Protein AF-A0A2Z2NGB3-F1 (afdb_monomer_lite)

pLDDT: mean 83.18, std 19.2, range [38.66, 97.81]

Secondary structure (DSSP, 8-state):
-------PPP--PPPP-HHHHTTTTHHHHHHHHHHHHHHHHHHHHHHHHHHHHHHH-PPPPHHHHHHHHHHHHHHHHHHHHHHHHHHHHHHH-HHHHHHHHHHHHHHHHHTTS-----

Organism: NCBI:txid1192854

Radius of gyration: 19.99 Å; chains: 1; bounding box: 52×26×62 Å

Foldseek 3Di:
DDDDPDDDDPDDQPDPPCCLCVPLCVQLNVLVVQLVVLVVVLVVLVVVQVVCCVPPVDHDDPVSVVVSVVSVVSNVVSVVSNVVSLVVSCVVPVVSSVVVVVSVVRVVVVVPDDPPPD

Structure (mmCIF, N/CA/C/O backbone):
data_AF-A0A2Z2NGB3-F1
#
_entry.id   AF-A0A2Z2NGB3-F1
#
loop_
_atom_site.group_PDB
_atom_site.id
_atom_site.type_symbol
_atom_site.label_atom_id
_atom_site.label_alt_id
_atom_site.label_comp_id
_atom_site.label_asym_id
_atom_site.label_entity_id
_atom_site.label_seq_id
_atom_site.pdbx_PDB_ins_code
_atom_site.Cartn_x
_atom_site.Cartn_y
_atom_site.Cartn_z
_atom_site.occupancy
_atom_site.B_iso_or_equiv
_atom_site.auth_seq_id
_atom_site.auth_comp_id
_atom_site.auth_asym_id
_atom_site.auth_atom_id
_atom_site.pdbx_PDB_model_num
ATOM 1 N N . MET A 1 1 ? 36.695 12.032 36.696 1.00 46.81 1 MET A N 1
ATOM 2 C CA . MET A 1 1 ? 35.263 11.987 37.047 1.00 46.81 1 MET A CA 1
ATOM 3 C C . MET A 1 1 ? 34.698 13.379 36.833 1.00 46.81 1 MET A C 1
ATOM 5 O O . MET A 1 1 ? 34.806 14.198 37.728 1.00 46.81 1 MET A O 1
ATOM 9 N N . SER A 1 2 ? 34.216 13.644 35.622 1.00 46.62 2 SER A N 1
ATOM 10 C CA . SER A 1 2 ? 33.302 14.736 35.273 1.00 46.62 2 SER A CA 1
ATOM 11 C C . SER A 1 2 ? 32.698 14.325 33.940 1.00 46.62 2 SER A C 1
ATOM 13 O O . SER A 1 2 ? 33.290 14.520 32.882 1.00 46.62 2 SER A O 1
ATOM 15 N N . GLU A 1 3 ? 31.582 13.614 34.055 1.00 48.97 3 GLU A N 1
ATOM 16 C CA . GLU A 1 3 ? 30.622 13.389 32.985 1.00 48.97 3 GLU A CA 1
ATOM 17 C C . GLU A 1 3 ? 30.124 14.734 32.459 1.00 48.97 3 GLU A C 1
ATOM 19 O O . GLU A 1 3 ? 29.936 15.665 33.244 1.00 48.97 3 GLU A O 1
ATOM 24 N N . SER A 1 4 ? 29.905 14.809 31.149 1.00 44.50 4 SER A N 1
ATOM 25 C CA . SER A 1 4 ? 28.731 15.415 30.502 1.00 44.50 4 SER A CA 1
ATOM 26 C C . SER A 1 4 ? 28.950 15.319 28.992 1.00 44.50 4 SER A C 1
ATOM 28 O O . SER A 1 4 ? 29.360 16.276 28.339 1.00 44.50 4 SER A O 1
ATOM 30 N N . GLU A 1 5 ? 28.742 14.122 28.444 1.00 45.12 5 GLU A N 1
ATOM 31 C CA . GLU A 1 5 ? 28.530 13.958 27.008 1.00 45.12 5 GLU A CA 1
ATOM 32 C C . GLU A 1 5 ? 27.134 14.496 26.676 1.00 45.12 5 GLU A C 1
ATOM 34 O O . GLU A 1 5 ? 26.138 13.788 26.783 1.00 45.12 5 GLU A O 1
ATOM 39 N N . ASP A 1 6 ? 27.059 15.770 26.298 1.00 54.59 6 ASP A N 1
ATOM 40 C CA . ASP A 1 6 ? 25.884 16.335 25.640 1.00 54.59 6 ASP A CA 1
ATOM 41 C C . ASP A 1 6 ? 26.029 16.108 24.130 1.00 54.59 6 ASP A C 1
ATOM 43 O O . ASP A 1 6 ? 26.748 16.828 23.432 1.00 54.59 6 ASP A O 1
ATOM 47 N N . LYS A 1 7 ? 25.393 15.049 23.620 1.00 47.03 7 LYS A N 1
ATOM 48 C CA . LYS A 1 7 ? 25.059 14.942 22.198 1.00 47.03 7 LYS A CA 1
ATOM 49 C C . LYS A 1 7 ? 23.609 14.478 22.052 1.00 47.03 7 LYS A C 1
ATOM 51 O O . LYS A 1 7 ? 23.235 13.469 22.650 1.00 47.03 7 LYS A O 1
ATOM 56 N N . PRO A 1 8 ? 22.801 15.202 21.258 1.00 42.56 8 PRO A N 1
ATOM 57 C CA . PRO A 1 8 ? 21.364 15.007 21.177 1.00 42.56 8 PRO A CA 1
ATOM 58 C C . PRO A 1 8 ? 21.058 13.613 20.640 1.00 42.56 8 PRO A C 1
ATOM 60 O O . PRO A 1 8 ? 21.532 13.218 19.571 1.00 42.56 8 PRO A O 1
ATOM 63 N N . GLN A 1 9 ? 20.275 12.867 21.415 1.00 46.88 9 GLN A N 1
ATOM 64 C CA . GLN A 1 9 ? 19.737 11.583 21.003 1.00 46.88 9 GLN A CA 1
ATOM 65 C C . GLN A 1 9 ? 18.935 11.780 19.715 1.00 46.88 9 GLN A C 1
ATOM 67 O O . GLN A 1 9 ? 18.158 12.727 19.583 1.00 46.88 9 GLN A O 1
ATOM 72 N N . GLY A 1 10 ? 19.209 10.913 18.739 1.00 44.31 10 GLY A N 1
ATOM 73 C CA . GLY A 1 10 ? 18.578 10.938 17.428 1.00 44.31 10 GLY A CA 1
ATOM 74 C C . GLY A 1 10 ? 17.057 10.934 17.536 1.00 44.31 10 GLY A C 1
ATOM 75 O O . GLY A 1 10 ? 16.509 10.386 18.487 1.00 44.31 10 GLY A O 1
ATOM 76 N N . GLN A 1 11 ? 16.413 11.568 16.552 1.00 42.12 11 GLN A N 1
ATOM 77 C CA . GLN A 1 11 ? 14.963 11.593 16.347 1.00 42.12 11 GLN A CA 1
ATOM 78 C C . GLN A 1 11 ? 14.308 10.310 16.866 1.00 42.12 11 GLN A C 1
ATOM 80 O O . GLN A 1 11 ? 14.532 9.229 16.318 1.00 42.12 11 GLN A O 1
ATOM 85 N N . ALA A 1 12 ? 13.549 10.438 17.956 1.00 43.69 12 ALA A N 1
ATOM 86 C CA . ALA A 1 12 ? 12.732 9.355 18.464 1.00 43.69 12 ALA A CA 1
ATOM 87 C C . ALA A 1 12 ? 11.751 8.977 17.352 1.00 43.69 12 ALA A C 1
ATOM 89 O O . ALA A 1 12 ? 10.930 9.800 16.949 1.00 43.69 12 ALA A O 1
ATOM 90 N N . LEU A 1 13 ? 11.886 7.760 16.822 1.00 53.56 13 LEU A N 1
ATOM 91 C CA . LEU A 1 13 ? 10.864 7.172 15.963 1.00 53.56 13 LEU A CA 1
ATOM 92 C C . LEU A 1 13 ? 9.529 7.226 16.725 1.00 53.56 13 LEU A C 1
ATOM 94 O O . LEU A 1 13 ? 9.545 6.985 17.938 1.00 53.56 13 LEU A O 1
ATOM 98 N N . PRO A 1 14 ? 8.404 7.538 16.059 1.00 58.72 14 PRO A N 1
ATOM 99 C CA . PRO A 1 14 ? 7.099 7.564 16.710 1.00 58.72 14 PRO A CA 1
ATOM 100 C C . PRO A 1 14 ? 6.872 6.242 17.447 1.00 58.72 14 PRO A C 1
ATOM 102 O O . PRO A 1 14 ? 7.099 5.163 16.885 1.00 58.72 14 PRO A O 1
ATOM 105 N N . GLU A 1 15 ? 6.496 6.327 18.726 1.00 65.75 15 GLU A N 1
ATOM 106 C CA . GLU A 1 15 ? 6.269 5.153 19.565 1.00 65.75 15 GLU A CA 1
ATOM 107 C C . GLU A 1 15 ? 5.200 4.285 18.901 1.00 65.75 15 GLU A C 1
ATOM 109 O O . GLU A 1 15 ? 4.078 4.724 18.643 1.00 65.75 15 GLU A O 1
ATOM 114 N N . ARG A 1 16 ? 5.578 3.057 18.542 1.00 71.19 16 ARG A N 1
ATOM 115 C CA . ARG A 1 16 ? 4.696 2.158 17.811 1.00 71.19 16 ARG A CA 1
ATOM 116 C C . ARG A 1 16 ? 3.546 1.744 18.740 1.00 71.19 16 ARG A C 1
ATOM 118 O O . ARG A 1 16 ? 3.828 1.163 19.786 1.00 71.19 16 ARG A O 1
ATOM 125 N N . PRO A 1 17 ? 2.267 1.956 18.370 1.00 74.44 17 PRO A N 1
ATOM 126 C CA . PRO A 1 17 ? 1.131 1.558 19.201 1.00 74.44 17 PRO A CA 1
ATOM 127 C C . PRO A 1 17 ? 0.912 0.036 19.140 1.00 74.44 17 PRO A C 1
ATOM 129 O O . PRO A 1 17 ? -0.039 -0.460 18.533 1.00 74.44 17 PRO A O 1
ATOM 132 N N . ASP A 1 18 ? 1.829 -0.727 19.739 1.00 76.25 18 ASP A N 1
ATOM 133 C CA . ASP A 1 18 ? 1.903 -2.188 19.636 1.00 76.25 18 ASP A CA 1
ATOM 134 C C . ASP A 1 18 ? 0.643 -2.895 20.151 1.00 76.25 18 ASP A C 1
ATOM 136 O O . ASP A 1 18 ? 0.273 -3.936 19.608 1.00 76.25 18 ASP A O 1
ATOM 140 N N . GLU A 1 19 ? -0.058 -2.330 21.137 1.00 76.56 19 GLU A N 1
ATOM 141 C CA . GLU A 1 19 ? -1.315 -2.892 21.652 1.00 76.56 19 GLU A CA 1
ATOM 142 C C . GLU A 1 19 ? -2.413 -2.939 20.581 1.00 76.56 19 GLU A C 1
ATOM 144 O O . GLU A 1 19 ? -3.123 -3.937 20.450 1.00 76.56 19 GLU A O 1
ATOM 149 N N . TRP A 1 20 ? -2.527 -1.895 19.758 1.00 79.25 20 T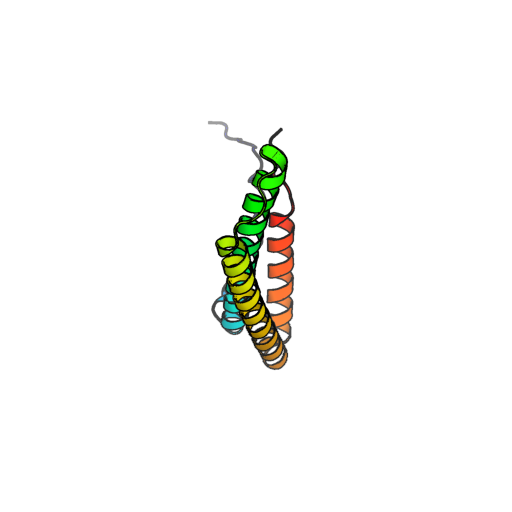RP A N 1
ATOM 150 C CA . TRP A 1 20 ? -3.506 -1.856 18.673 1.00 79.25 20 TRP A CA 1
ATOM 151 C C . TRP A 1 20 ? -3.013 -2.606 17.441 1.00 79.25 20 TRP A C 1
ATOM 153 O O . TRP A 1 20 ? -3.781 -3.359 16.841 1.00 79.25 20 TRP A O 1
ATOM 163 N N . LEU A 1 21 ? -1.731 -2.461 17.090 1.00 77.69 21 LEU A N 1
ATOM 164 C CA . LEU A 1 21 ? -1.153 -3.069 15.887 1.00 77.69 21 LEU A CA 1
ATOM 165 C C . LEU A 1 21 ? -0.971 -4.586 15.985 1.00 77.69 21 LEU A C 1
ATOM 167 O O . LEU A 1 21 ? -0.940 -5.246 14.950 1.00 77.69 21 LEU A O 1
ATOM 171 N N . ASN A 1 22 ? -0.848 -5.140 17.192 1.00 81.50 22 ASN A N 1
ATOM 172 C CA . ASN A 1 22 ? -0.864 -6.589 17.419 1.00 81.50 22 ASN A CA 1
ATOM 173 C C . ASN A 1 22 ? -2.245 -7.091 17.884 1.00 81.50 22 ASN A C 1
ATOM 175 O O . ASN A 1 22 ? -2.433 -8.294 18.055 1.00 81.50 22 ASN A O 1
ATOM 179 N N . GLY A 1 23 ? -3.198 -6.176 18.083 1.00 83.88 23 GLY A N 1
ATOM 180 C CA . GLY A 1 23 ? -4.568 -6.446 18.502 1.00 83.88 23 GLY A CA 1
ATOM 181 C C . GLY A 1 23 ? -5.573 -6.149 17.392 1.00 83.88 23 GLY A C 1
ATOM 182 O O . GLY A 1 23 ? -5.464 -6.651 16.275 1.00 83.88 23 GLY A O 1
ATOM 183 N N . ILE A 1 24 ? -6.572 -5.321 17.699 1.00 86.44 24 ILE A N 1
ATOM 184 C CA . ILE A 1 24 ? -7.734 -5.089 16.827 1.00 86.44 24 ILE A CA 1
ATOM 185 C C . ILE A 1 24 ? -7.383 -4.477 15.459 1.00 86.44 24 ILE A C 1
ATOM 187 O O . ILE A 1 24 ? -8.099 -4.706 14.490 1.00 86.44 24 ILE A O 1
ATOM 191 N N . ALA A 1 25 ? -6.270 -3.743 15.350 1.00 90.06 25 ALA A N 1
ATOM 192 C CA . ALA A 1 25 ? -5.823 -3.122 14.104 1.00 90.06 25 ALA A CA 1
ATOM 193 C C . ALA A 1 25 ? -4.831 -3.988 13.304 1.00 90.06 25 ALA A C 1
ATOM 195 O O . ALA A 1 25 ? -4.341 -3.538 12.265 1.00 90.06 25 ALA A O 1
ATOM 196 N N . ALA A 1 26 ? -4.525 -5.211 13.753 1.00 90.44 26 ALA A N 1
ATOM 197 C CA . ALA A 1 26 ? -3.486 -6.047 13.154 1.00 90.44 26 ALA A CA 1
ATOM 198 C C . ALA A 1 26 ? -3.727 -6.350 11.669 1.00 90.44 26 ALA A C 1
ATOM 200 O O . ALA A 1 26 ? -2.802 -6.229 10.865 1.00 90.44 26 ALA A O 1
ATOM 201 N N . GLU A 1 27 ? -4.957 -6.688 11.278 1.00 91.00 27 GLU A N 1
ATOM 202 C CA . GLU A 1 27 ? -5.282 -6.983 9.876 1.00 91.00 27 GLU A CA 1
ATOM 203 C C . GLU A 1 27 ? -5.129 -5.747 8.981 1.00 91.00 27 GLU A C 1
ATOM 205 O O . GLU A 1 27 ? -4.472 -5.807 7.941 1.00 91.00 27 GLU A O 1
ATOM 210 N N . ALA A 1 28 ? -5.648 -4.595 9.419 1.00 92.69 28 ALA A N 1
ATOM 211 C CA . ALA A 1 28 ? -5.504 -3.335 8.693 1.00 92.69 28 ALA A CA 1
ATOM 212 C C . ALA A 1 28 ? -4.029 -2.905 8.582 1.00 92.69 28 ALA A C 1
ATOM 214 O O . ALA A 1 28 ? -3.592 -2.443 7.526 1.00 92.69 28 ALA A O 1
ATOM 215 N N . TRP A 1 29 ? -3.234 -3.119 9.632 1.00 92.69 29 TRP A N 1
ATOM 216 C CA . TRP A 1 29 ? -1.796 -2.851 9.627 1.00 92.69 29 TRP A CA 1
ATOM 217 C C . TRP A 1 29 ? -1.017 -3.783 8.688 1.00 92.69 29 TRP A C 1
ATOM 219 O O . TRP A 1 29 ? -0.136 -3.340 7.949 1.00 92.69 29 TRP A O 1
ATOM 229 N N . GLN A 1 30 ? -1.339 -5.077 8.664 1.00 93.12 30 GLN A N 1
ATOM 230 C CA . GLN A 1 30 ? -0.729 -6.021 7.724 1.00 93.12 30 GLN A CA 1
ATOM 231 C C . GLN A 1 30 ? -1.085 -5.680 6.274 1.00 93.12 30 GLN A C 1
ATOM 233 O O . GLN A 1 30 ? -0.201 -5.673 5.414 1.00 93.12 30 GLN A O 1
ATOM 238 N N . ALA A 1 31 ? -2.347 -5.334 6.010 1.00 93.06 31 ALA A N 1
ATOM 239 C CA . ALA A 1 31 ? -2.798 -4.912 4.690 1.00 93.06 31 ALA A CA 1
ATOM 240 C C . ALA A 1 31 ? -2.097 -3.620 4.230 1.00 93.06 31 ALA A C 1
ATOM 242 O O . ALA A 1 31 ? -1.657 -3.539 3.081 1.00 93.06 31 ALA A O 1
ATOM 243 N N . PHE A 1 32 ? -1.894 -2.652 5.132 1.00 93.88 32 PHE A N 1
ATOM 244 C CA . PHE A 1 32 ? -1.098 -1.452 4.856 1.00 93.88 32 PHE A CA 1
ATOM 245 C C . PHE A 1 32 ? 0.349 -1.794 4.465 1.00 93.88 32 PHE A C 1
ATOM 247 O O . PHE A 1 32 ? 0.843 -1.335 3.435 1.00 93.88 32 PHE A O 1
ATOM 254 N N . ASN A 1 33 ? 1.023 -2.652 5.235 1.00 93.19 33 ASN A N 1
ATOM 255 C CA . ASN A 1 33 ? 2.400 -3.060 4.938 1.00 93.19 33 ASN A CA 1
ATOM 256 C C . ASN A 1 33 ? 2.518 -3.797 3.593 1.00 93.19 33 ASN A C 1
ATOM 258 O O . ASN A 1 33 ? 3.482 -3.592 2.845 1.00 93.19 33 ASN A O 1
ATOM 262 N N . ALA A 1 34 ? 1.538 -4.641 3.259 1.00 93.31 34 ALA A N 1
ATOM 263 C CA . ALA A 1 34 ? 1.469 -5.310 1.962 1.00 93.31 34 ALA A CA 1
ATOM 264 C C . ALA A 1 34 ? 1.272 -4.301 0.817 1.00 93.31 34 ALA A C 1
ATOM 266 O O . ALA A 1 34 ? 1.957 -4.379 -0.209 1.00 93.31 34 ALA A O 1
ATOM 267 N N . MET A 1 35 ? 0.399 -3.308 1.006 1.00 95.38 35 MET A N 1
ATOM 268 C CA . MET A 1 35 ? 0.184 -2.217 0.056 1.00 95.38 35 MET A CA 1
ATOM 269 C C . MET A 1 35 ? 1.465 -1.399 -0.171 1.00 95.38 35 MET A C 1
ATOM 271 O O . MET A 1 35 ? 1.860 -1.197 -1.318 1.00 95.38 35 MET A O 1
ATOM 275 N N . GLU A 1 36 ? 2.165 -0.982 0.885 1.00 94.25 36 GLU A N 1
ATOM 276 C CA . GLU A 1 36 ? 3.418 -0.223 0.754 1.00 94.25 36 GLU A CA 1
ATOM 277 C C . GLU A 1 36 ? 4.540 -1.058 0.114 1.00 94.25 36 GLU A C 1
ATOM 279 O O . GLU A 1 36 ? 5.324 -0.558 -0.698 1.00 94.25 36 GLU A O 1
ATOM 284 N N . THR A 1 37 ? 4.588 -2.362 0.396 1.00 93.62 37 THR A N 1
ATOM 285 C CA . THR A 1 37 ? 5.551 -3.274 -0.236 1.00 93.62 37 THR A CA 1
ATOM 286 C C . THR A 1 37 ? 5.305 -3.398 -1.740 1.00 93.62 37 THR A C 1
ATOM 288 O O . THR A 1 37 ? 6.241 -3.286 -2.536 1.00 93.62 37 THR A O 1
ATOM 291 N N . THR A 1 38 ? 4.055 -3.620 -2.152 1.00 94.81 38 THR A N 1
ATOM 292 C CA . THR A 1 38 ? 3.684 -3.730 -3.575 1.00 94.81 38 THR A CA 1
ATOM 293 C C . THR A 1 38 ? 3.841 -2.403 -4.310 1.00 94.81 38 THR A C 1
ATOM 295 O O . THR A 1 38 ? 4.288 -2.391 -5.460 1.00 94.81 38 THR A O 1
ATOM 298 N N . LYS A 1 39 ? 3.591 -1.281 -3.623 1.00 94.06 39 LYS A N 1
ATOM 299 C CA . LYS A 1 39 ? 3.881 0.067 -4.111 1.00 94.06 39 LYS A CA 1
ATOM 300 C C . LYS A 1 39 ? 5.359 0.237 -4.438 1.00 94.06 39 LYS A C 1
ATOM 302 O O . LYS A 1 39 ? 5.724 0.499 -5.582 1.00 94.06 39 LYS A O 1
ATOM 307 N N . ARG A 1 40 ? 6.229 -0.008 -3.454 1.00 94.56 40 ARG A N 1
ATOM 308 C CA . ARG A 1 40 ? 7.682 0.113 -3.628 1.00 94.56 40 ARG A CA 1
ATOM 309 C C . ARG A 1 40 ? 8.185 -0.742 -4.791 1.00 94.56 40 ARG A C 1
ATOM 311 O O . ARG A 1 40 ? 8.973 -0.260 -5.595 1.00 94.56 40 ARG A O 1
ATOM 318 N N . ARG A 1 41 ? 7.694 -1.979 -4.926 1.00 94.31 41 ARG A N 1
ATOM 319 C CA . 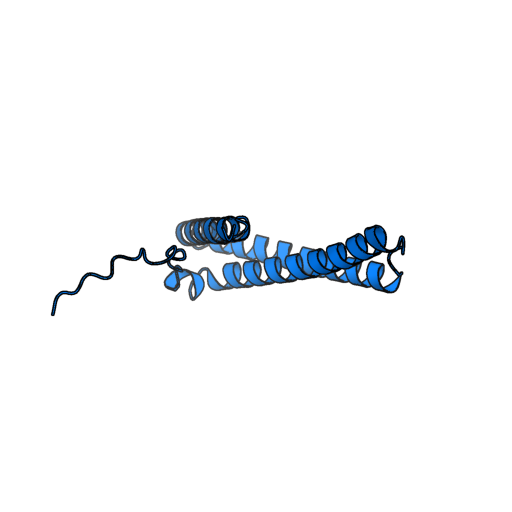ARG A 1 41 ? 8.101 -2.900 -6.004 1.00 94.31 41 ARG A CA 1
ATOM 320 C C . ARG A 1 41 ? 7.834 -2.342 -7.403 1.00 94.31 41 ARG A C 1
ATOM 322 O O . ARG A 1 41 ? 8.732 -2.401 -8.242 1.00 94.31 41 ARG A O 1
ATOM 329 N N . HIS A 1 42 ? 6.639 -1.811 -7.674 1.00 95.38 42 HIS A N 1
ATOM 330 C CA . HIS A 1 42 ? 6.349 -1.280 -9.011 1.00 95.38 42 HIS A CA 1
ATOM 331 C C . HIS A 1 42 ? 7.074 0.044 -9.276 1.00 95.38 42 HIS A C 1
ATOM 333 O O . HIS A 1 42 ? 7.555 0.250 -10.390 1.00 95.38 42 HIS A O 1
ATOM 339 N N . PHE A 1 43 ? 7.240 0.898 -8.259 1.00 96.38 43 PHE A N 1
ATOM 340 C CA . PHE A 1 43 ? 8.036 2.123 -8.380 1.00 96.38 43 PHE A CA 1
ATOM 341 C C . PHE A 1 43 ? 9.510 1.831 -8.677 1.00 96.38 43 PHE A C 1
ATOM 343 O O . PHE A 1 43 ? 10.075 2.455 -9.570 1.00 96.38 43 PHE A O 1
ATOM 350 N N . SER A 1 44 ? 10.118 0.839 -8.020 1.00 95.56 44 SER A N 1
ATOM 351 C CA . SER A 1 44 ? 11.494 0.429 -8.327 1.00 95.56 44 SER A CA 1
ATOM 352 C C . SER A 1 44 ? 11.645 -0.068 -9.769 1.00 95.56 44 SER A C 1
ATOM 354 O O . SER A 1 44 ? 12.645 0.225 -10.420 1.00 95.56 44 SER A O 1
ATOM 356 N N . LEU A 1 45 ? 10.654 -0.788 -10.310 1.00 96.12 45 LEU A N 1
ATOM 357 C CA . LEU A 1 45 ? 10.687 -1.204 -11.716 1.00 96.12 45 LEU A CA 1
ATOM 358 C C . LEU A 1 45 ? 10.579 -0.001 -12.668 1.00 96.12 45 LEU A C 1
ATOM 360 O O . LEU A 1 45 ? 11.322 0.067 -13.648 1.00 96.12 45 LEU A O 1
ATOM 364 N N . LEU A 1 46 ? 9.684 0.950 -12.375 1.00 97.12 46 LEU A N 1
ATOM 365 C CA . LEU A 1 46 ? 9.557 2.201 -13.132 1.00 97.12 46 LEU A CA 1
ATOM 366 C C . LEU A 1 46 ? 10.867 2.991 -13.134 1.00 97.12 46 LEU A C 1
ATOM 368 O O . LEU A 1 46 ? 11.306 3.420 -14.197 1.00 97.12 46 LEU A O 1
ATOM 372 N N . GLU A 1 47 ? 11.518 3.117 -11.979 1.00 96.88 47 GLU A N 1
ATOM 373 C CA . GLU A 1 47 ? 12.805 3.798 -11.838 1.00 96.88 47 GLU A CA 1
ATOM 374 C C . GLU A 1 47 ? 13.894 3.145 -12.701 1.00 96.88 47 GLU A C 1
ATOM 376 O O . GLU A 1 47 ? 14.617 3.837 -13.417 1.00 96.88 47 GLU A O 1
ATOM 381 N N . VAL A 1 48 ? 13.987 1.811 -12.712 1.00 96.06 48 VAL A N 1
ATOM 382 C CA . VAL A 1 48 ? 14.947 1.090 -13.565 1.00 96.06 48 VAL A CA 1
ATOM 383 C C . VAL A 1 48 ? 14.687 1.352 -15.051 1.00 96.06 48 VAL A C 1
ATOM 385 O O . VAL A 1 48 ? 15.629 1.602 -15.809 1.00 96.06 48 VAL A O 1
ATOM 388 N N . MET A 1 49 ? 13.423 1.308 -15.481 1.00 96.44 49 MET A N 1
ATOM 389 C CA . MET A 1 49 ? 13.052 1.559 -16.877 1.00 96.44 49 MET A CA 1
ATOM 390 C C . MET A 1 49 ? 13.336 3.006 -17.292 1.00 96.44 49 MET A C 1
ATOM 392 O O . MET A 1 49 ? 13.902 3.234 -18.362 1.00 96.44 49 MET A O 1
ATOM 396 N N . ASP A 1 50 ? 12.993 3.968 -16.438 1.00 96.00 50 ASP A N 1
ATOM 397 C CA . ASP A 1 50 ? 13.206 5.394 -16.677 1.00 96.00 50 ASP A CA 1
ATOM 398 C C . ASP A 1 50 ? 14.700 5.741 -16.723 1.00 96.00 50 ASP A C 1
ATOM 400 O O . ASP A 1 50 ? 15.167 6.357 -17.682 1.00 96.00 50 ASP A O 1
ATOM 404 N N . ASN A 1 51 ? 15.490 5.244 -15.767 1.00 95.69 51 ASN A N 1
ATOM 405 C CA . ASN A 1 51 ? 16.944 5.421 -15.760 1.00 95.69 51 ASN A CA 1
ATOM 406 C C . ASN A 1 51 ? 17.588 4.853 -17.023 1.00 95.69 51 ASN A C 1
ATOM 408 O O . ASN A 1 51 ? 18.474 5.472 -17.618 1.00 95.69 51 ASN A O 1
ATOM 412 N N . ARG A 1 52 ? 17.129 3.686 -17.481 1.00 96.50 52 ARG A N 1
ATOM 413 C CA . ARG A 1 52 ? 17.658 3.086 -18.703 1.00 96.50 52 ARG A CA 1
ATOM 414 C C . ARG A 1 52 ? 17.276 3.889 -19.949 1.00 96.50 52 ARG A C 1
ATOM 416 O O . ARG A 1 52 ? 18.122 4.071 -20.829 1.00 96.50 52 ARG A O 1
ATOM 423 N N . LYS A 1 53 ? 16.047 4.407 -20.017 1.00 95.88 53 LYS A N 1
ATOM 424 C CA . LYS A 1 53 ? 15.613 5.284 -21.110 1.00 95.88 53 LYS A CA 1
ATOM 425 C C . LYS A 1 53 ? 16.416 6.586 -21.126 1.00 95.88 53 LYS A C 1
ATOM 427 O O . LYS A 1 53 ? 16.883 6.986 -22.185 1.00 95.88 53 LYS A O 1
ATOM 432 N N . LYS A 1 54 ? 16.641 7.208 -19.969 1.00 96.62 54 LYS A N 1
ATOM 433 C CA . LYS A 1 54 ? 17.402 8.462 -19.843 1.00 96.62 54 LYS A CA 1
ATOM 434 C C . LYS A 1 54 ? 18.879 8.306 -20.203 1.00 96.62 54 LYS A C 1
ATOM 436 O O . LYS A 1 54 ? 19.404 9.117 -20.957 1.00 96.62 54 LYS A O 1
ATOM 441 N N . ASN A 1 55 ? 19.535 7.260 -19.702 1.00 97.38 55 ASN A N 1
ATOM 442 C CA . ASN A 1 55 ? 20.988 7.109 -19.837 1.00 97.38 55 ASN A CA 1
ATOM 443 C C . ASN A 1 55 ? 21.416 6.442 -21.149 1.00 97.38 55 ASN A C 1
ATOM 445 O O . ASN A 1 55 ? 22.526 6.676 -21.620 1.00 97.38 55 ASN A O 1
ATOM 449 N N . TYR A 1 56 ? 20.555 5.602 -21.733 1.00 96.31 56 TYR A N 1
ATOM 450 C CA . TYR A 1 56 ? 20.915 4.768 -22.884 1.00 96.31 56 TYR A CA 1
ATOM 451 C C . TYR A 1 56 ? 19.904 4.829 -24.037 1.00 96.31 56 TYR A C 1
ATOM 453 O O . TYR A 1 56 ? 20.105 4.166 -25.050 1.00 96.31 56 TYR A O 1
ATOM 461 N N . ASN A 1 57 ? 18.812 5.593 -23.902 1.00 95.75 57 ASN A N 1
ATOM 462 C CA . ASN A 1 57 ? 17.707 5.663 -24.868 1.00 95.75 57 ASN A CA 1
ATOM 463 C C . ASN A 1 57 ? 17.075 4.298 -25.215 1.00 95.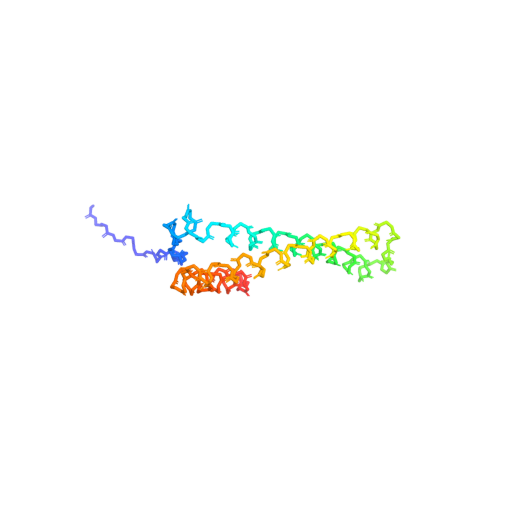75 57 ASN A C 1
ATOM 465 O O . ASN A 1 57 ? 16.482 4.131 -26.278 1.00 95.75 57 ASN A O 1
ATOM 469 N N . ILE A 1 58 ? 17.177 3.320 -24.311 1.00 96.44 58 ILE A N 1
ATOM 470 C CA . ILE A 1 58 ? 16.599 1.985 -24.497 1.00 96.44 58 ILE A CA 1
ATOM 471 C C . ILE A 1 58 ? 15.175 1.984 -23.945 1.00 96.44 58 ILE A C 1
ATOM 473 O O . ILE A 1 58 ? 14.963 2.244 -22.758 1.00 96.44 58 ILE A O 1
ATOM 477 N N . ASP A 1 59 ? 14.209 1.650 -24.795 1.00 95.62 59 ASP A N 1
ATOM 478 C CA . ASP A 1 59 ? 12.809 1.510 -24.399 1.00 95.62 59 ASP A CA 1
ATOM 479 C C . ASP A 1 59 ? 12.569 0.301 -23.472 1.00 95.62 59 ASP A C 1
ATOM 481 O O . ASP A 1 59 ? 13.345 -0.661 -23.470 1.00 95.62 59 ASP A O 1
ATOM 485 N N . PRO A 1 60 ? 11.495 0.317 -22.661 1.00 93.88 60 PRO A N 1
ATOM 486 C CA . PRO A 1 60 ? 11.075 -0.845 -21.885 1.00 93.88 60 PRO A CA 1
ATOM 487 C C . PRO A 1 60 ? 10.848 -2.078 -22.761 1.00 93.88 60 PRO A C 1
ATOM 489 O O . PRO A 1 60 ? 10.134 -2.018 -23.765 1.00 93.88 60 PRO A O 1
ATOM 492 N N . TYR A 1 61 ? 11.405 -3.214 -22.346 1.00 95.44 61 TYR A N 1
ATOM 493 C CA . TYR A 1 61 ? 11.165 -4.496 -22.995 1.00 95.44 61 TYR A CA 1
ATOM 494 C C . TYR A 1 61 ? 9.731 -4.969 -22.724 1.00 95.44 61 TYR A C 1
ATOM 496 O O . TYR A 1 61 ? 9.171 -4.719 -21.657 1.00 95.44 61 TYR A O 1
ATOM 504 N N . GLU A 1 62 ? 9.158 -5.759 -23.635 1.00 96.44 62 GLU A N 1
ATOM 505 C CA . GLU A 1 62 ? 7.804 -6.315 -23.459 1.00 96.44 62 GLU A CA 1
ATOM 506 C C . GLU A 1 62 ? 7.651 -7.123 -22.161 1.00 96.44 62 GLU A C 1
ATOM 508 O O . GLU A 1 62 ? 6.641 -7.013 -21.469 1.00 96.44 62 GLU A O 1
ATOM 513 N N . ARG A 1 63 ? 8.696 -7.859 -21.754 1.00 95.94 63 ARG A N 1
ATOM 514 C CA . ARG A 1 63 ? 8.707 -8.584 -20.470 1.00 95.94 63 ARG A CA 1
ATOM 515 C C . ARG A 1 63 ? 8.571 -7.660 -19.254 1.00 95.94 63 ARG A C 1
ATOM 517 O O . ARG A 1 63 ? 7.986 -8.053 -18.253 1.00 95.94 63 ARG A O 1
ATOM 524 N N . GLU A 1 64 ? 9.110 -6.444 -19.324 1.00 96.00 64 GLU A N 1
ATOM 525 C CA . GLU A 1 64 ? 9.046 -5.476 -18.224 1.00 96.00 64 GLU A CA 1
ATOM 526 C C . GLU A 1 64 ? 7.696 -4.778 -18.190 1.00 96.00 64 GLU A C 1
ATOM 528 O O . GLU A 1 64 ? 7.155 -4.575 -17.110 1.00 96.00 64 GLU A O 1
ATOM 533 N N . LYS A 1 65 ? 7.108 -4.492 -19.357 1.00 96.06 65 LYS A N 1
ATOM 534 C CA . LYS A 1 65 ? 5.726 -4.003 -19.449 1.00 96.06 65 LYS A CA 1
ATOM 535 C C . LYS A 1 65 ? 4.745 -5.021 -18.860 1.00 96.06 65 LYS A C 1
ATOM 537 O O . LYS A 1 65 ? 3.879 -4.648 -18.072 1.00 96.06 65 LYS A O 1
ATOM 542 N N . ALA A 1 66 ? 4.919 -6.306 -19.178 1.00 97.50 66 ALA A N 1
ATOM 543 C CA . ALA A 1 66 ? 4.118 -7.386 -18.603 1.00 97.50 66 ALA A CA 1
ATOM 544 C C . ALA A 1 66 ? 4.319 -7.512 -17.082 1.00 97.50 66 ALA A C 1
ATOM 546 O O . ALA A 1 66 ? 3.345 -7.637 -16.339 1.00 97.50 66 ALA A O 1
ATOM 547 N N . MET A 1 67 ? 5.566 -7.424 -16.606 1.00 97.44 67 MET A N 1
ATOM 548 C CA . MET A 1 67 ? 5.873 -7.424 -15.173 1.00 97.44 67 MET A CA 1
ATOM 549 C C . MET A 1 67 ? 5.245 -6.222 -14.457 1.00 97.44 67 MET A C 1
ATOM 551 O O . MET A 1 67 ? 4.647 -6.386 -13.399 1.00 97.44 67 MET A O 1
ATOM 555 N N . LEU A 1 68 ? 5.329 -5.023 -15.038 1.00 97.44 68 LEU A N 1
ATOM 556 C CA . LEU A 1 68 ? 4.706 -3.825 -14.483 1.00 97.44 68 LEU A CA 1
ATOM 557 C C . LEU A 1 68 ? 3.189 -4.000 -14.372 1.00 97.44 68 LEU A C 1
ATOM 559 O O . LEU A 1 68 ? 2.627 -3.715 -13.321 1.00 97.44 68 LEU A O 1
ATOM 563 N N . ALA A 1 69 ? 2.532 -4.513 -15.416 1.00 97.81 69 ALA A N 1
ATOM 564 C CA . ALA A 1 69 ? 1.094 -4.776 -15.387 1.00 97.81 69 ALA A CA 1
ATOM 565 C C . ALA A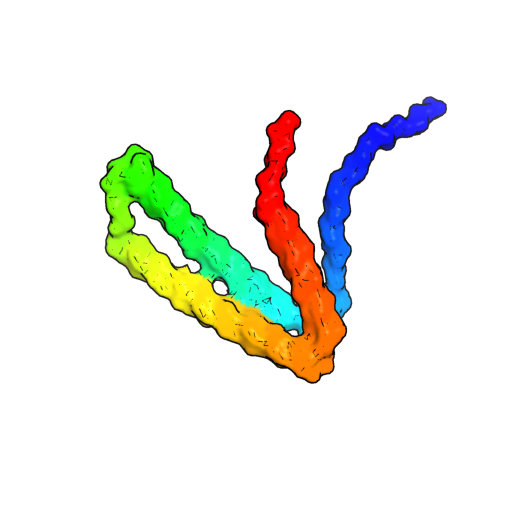 1 69 ? 0.707 -5.771 -14.278 1.00 97.81 69 ALA A C 1
ATOM 567 O O . ALA A 1 69 ? -0.292 -5.570 -13.588 1.00 97.81 69 ALA A O 1
ATOM 568 N N . TYR A 1 70 ? 1.515 -6.814 -14.067 1.00 97.75 70 TYR A N 1
ATOM 569 C CA . TYR A 1 70 ? 1.329 -7.748 -12.958 1.00 97.75 70 TYR A CA 1
ATOM 570 C C . TYR A 1 70 ? 1.473 -7.060 -11.592 1.00 97.75 70 TYR A C 1
ATOM 572 O O . TYR A 1 70 ? 0.602 -7.213 -10.738 1.00 97.75 70 TYR A O 1
ATOM 580 N N . LEU A 1 71 ? 2.532 -6.267 -11.396 1.00 96.44 71 LEU A N 1
ATOM 581 C CA . LEU A 1 71 ? 2.783 -5.568 -10.132 1.00 96.44 71 LEU A CA 1
ATOM 582 C C . LEU A 1 71 ? 1.714 -4.514 -9.819 1.00 96.44 71 LEU A C 1
ATOM 584 O O . LEU A 1 71 ? 1.354 -4.346 -8.658 1.00 96.44 71 LEU A O 1
ATOM 588 N N . LEU A 1 72 ? 1.192 -3.824 -10.837 1.00 97.44 72 LEU A N 1
ATOM 589 C CA . LEU A 1 72 ? 0.082 -2.883 -10.676 1.00 97.44 72 LEU A CA 1
ATOM 590 C C . LEU A 1 72 ? -1.199 -3.607 -10.256 1.00 97.44 72 LEU A C 1
ATOM 592 O O . LEU A 1 72 ? -1.865 -3.170 -9.326 1.00 97.44 72 LEU A O 1
ATOM 596 N N . ARG A 1 73 ? -1.508 -4.753 -10.873 1.00 97.75 73 ARG A N 1
ATOM 597 C CA . ARG A 1 73 ? -2.669 -5.562 -10.482 1.00 97.75 73 ARG A CA 1
ATOM 598 C C . ARG A 1 73 ? -2.553 -6.096 -9.050 1.00 97.75 73 ARG A C 1
ATOM 600 O O . ARG A 1 73 ? -3.547 -6.094 -8.331 1.00 97.75 73 ARG A O 1
ATOM 607 N N . ASP A 1 74 ? -1.371 -6.564 -8.648 1.00 96.31 74 ASP A N 1
ATOM 608 C CA . ASP A 1 74 ? -1.111 -6.994 -7.266 1.00 96.31 74 ASP A CA 1
ATOM 609 C C . ASP A 1 74 ? -1.291 -5.820 -6.293 1.00 96.31 74 ASP A C 1
ATOM 611 O O . ASP A 1 74 ? -1.975 -5.945 -5.281 1.00 96.31 74 ASP A O 1
ATOM 615 N N . HIS A 1 75 ? -0.770 -4.639 -6.642 1.00 97.00 75 HIS A N 1
ATOM 616 C CA . HIS A 1 75 ? -0.968 -3.432 -5.846 1.00 97.00 75 HIS A CA 1
ATOM 617 C C . HIS A 1 75 ? -2.451 -3.054 -5.706 1.00 97.00 75 HIS A C 1
ATOM 619 O O . HIS A 1 75 ? -2.900 -2.815 -4.587 1.00 97.00 75 HIS A O 1
ATOM 625 N N . ASP A 1 76 ? -3.227 -3.073 -6.793 1.00 97.25 76 ASP A N 1
ATOM 626 C CA . ASP A 1 76 ? -4.672 -2.807 -6.760 1.00 97.25 76 ASP A CA 1
ATOM 627 C C . ASP A 1 76 ? -5.410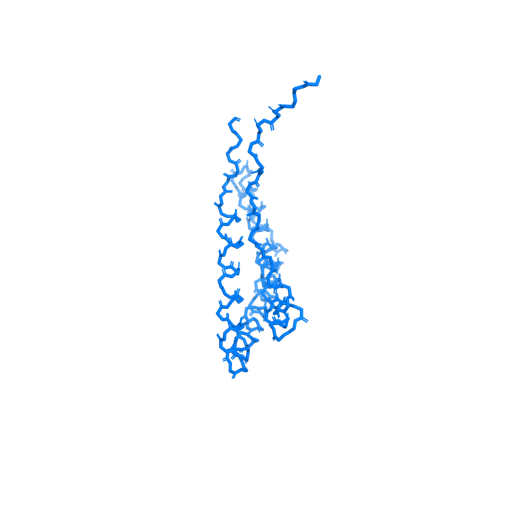 -3.766 -5.815 1.00 97.25 76 ASP A C 1
ATOM 629 O O . ASP A 1 76 ? -6.331 -3.364 -5.099 1.00 97.25 76 ASP A O 1
ATOM 633 N N . GLU A 1 77 ? -5.011 -5.039 -5.791 1.00 97.06 77 GLU A N 1
ATOM 634 C CA . GLU A 1 77 ? -5.566 -6.023 -4.865 1.00 97.06 77 GLU A CA 1
ATOM 635 C C . GLU A 1 77 ? -5.226 -5.682 -3.407 1.00 97.06 77 GLU A C 1
ATOM 637 O O . GLU A 1 77 ? -6.116 -5.711 -2.554 1.00 97.06 77 GLU A O 1
ATOM 642 N N . GLN A 1 78 ? -3.984 -5.279 -3.116 1.00 95.31 78 GLN A N 1
ATOM 643 C CA . GLN A 1 78 ? -3.603 -4.864 -1.761 1.00 95.31 78 GLN A CA 1
ATOM 644 C C . GLN A 1 78 ? -4.296 -3.565 -1.322 1.00 95.31 78 GLN A C 1
ATOM 646 O O . GLN A 1 78 ? -4.696 -3.457 -0.165 1.00 95.31 78 GLN A O 1
ATOM 651 N N . VAL A 1 79 ? -4.506 -2.602 -2.229 1.00 95.38 79 VAL A N 1
ATOM 652 C CA . VAL A 1 79 ? -5.269 -1.371 -1.947 1.00 95.38 79 VAL A CA 1
ATOM 653 C C . VAL A 1 79 ? -6.709 -1.702 -1.555 1.00 95.38 79 VAL A C 1
ATOM 655 O O . VAL A 1 79 ? -7.229 -1.138 -0.588 1.00 95.38 79 VAL A O 1
ATOM 658 N N . ARG A 1 80 ? -7.362 -2.633 -2.265 1.00 96.81 80 ARG A N 1
ATOM 659 C CA . ARG A 1 80 ? -8.725 -3.079 -1.923 1.00 96.81 80 ARG A CA 1
ATOM 660 C C . ARG A 1 80 ? -8.769 -3.727 -0.546 1.00 96.81 80 ARG A C 1
ATOM 662 O O . ARG A 1 80 ? -9.567 -3.294 0.280 1.00 96.81 80 ARG A O 1
ATOM 669 N N . ARG A 1 81 ? -7.862 -4.670 -0.273 1.00 94.88 81 ARG A N 1
ATOM 670 C CA . ARG A 1 81 ? -7.754 -5.333 1.038 1.00 94.88 81 ARG A CA 1
ATOM 671 C C . ARG A 1 81 ? -7.539 -4.326 2.167 1.00 94.88 81 ARG A C 1
ATOM 673 O O . ARG A 1 81 ? -8.257 -4.358 3.156 1.00 94.88 81 ARG A O 1
ATOM 680 N N . PHE A 1 82 ? -6.613 -3.380 2.000 1.00 96.00 82 PHE A N 1
ATOM 681 C CA . PHE A 1 82 ? -6.380 -2.337 3.002 1.00 96.00 82 PHE A CA 1
ATOM 682 C C . PHE A 1 82 ? -7.611 -1.447 3.215 1.00 96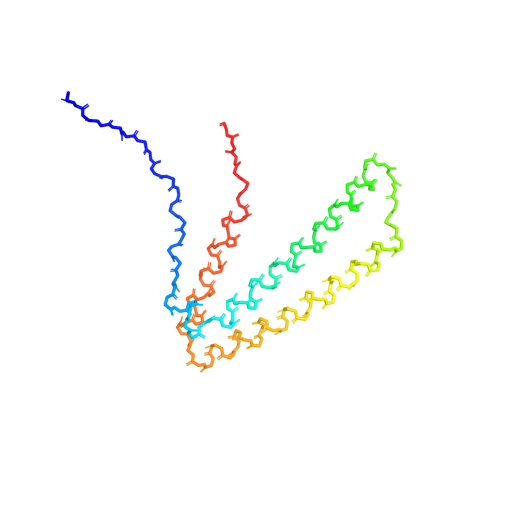.00 82 PHE A C 1
ATOM 684 O O . PHE A 1 82 ? -7.930 -1.103 4.354 1.00 96.00 82 PHE A O 1
ATOM 691 N N . THR A 1 83 ? -8.329 -1.103 2.143 1.00 95.25 83 THR A N 1
ATOM 692 C CA . THR A 1 83 ? -9.561 -0.303 2.219 1.00 95.25 83 THR A CA 1
ATOM 693 C C . THR A 1 83 ? -10.662 -1.034 2.990 1.00 95.25 83 THR A C 1
ATOM 695 O O . THR A 1 83 ? -11.330 -0.428 3.830 1.00 95.25 83 THR A O 1
ATOM 698 N N . GLU A 1 84 ? -10.842 -2.327 2.725 1.00 96.50 84 GLU A N 1
ATOM 699 C CA . GLU A 1 84 ? -11.811 -3.187 3.409 1.00 96.50 84 GLU A CA 1
ATOM 700 C C . GLU A 1 84 ? -11.464 -3.337 4.894 1.00 96.50 84 GLU A C 1
ATOM 702 O O . GLU A 1 84 ? -12.262 -2.926 5.737 1.00 96.50 84 GLU A O 1
ATOM 707 N N . SER A 1 85 ? -10.245 -3.775 5.225 1.00 93.88 85 SER A N 1
ATOM 708 C CA . SER A 1 85 ? -9.808 -3.937 6.619 1.00 93.88 85 SER A CA 1
ATOM 709 C C . SER A 1 85 ? -9.825 -2.618 7.401 1.00 93.88 85 SER A C 1
ATOM 711 O O . SER A 1 85 ? -10.185 -2.595 8.575 1.00 93.88 85 SER A O 1
ATOM 713 N N . SER A 1 86 ? -9.501 -1.485 6.765 1.00 93.25 86 SER A N 1
ATOM 714 C CA . SER A 1 86 ? -9.620 -0.163 7.400 1.00 93.25 86 SER A CA 1
ATOM 715 C C . SER A 1 86 ? -11.073 0.198 7.700 1.00 93.25 86 SER A C 1
ATOM 717 O O . SER A 1 86 ? -11.383 0.744 8.761 1.00 93.25 86 SER A O 1
ATOM 719 N N . ARG A 1 87 ? -11.994 -0.105 6.779 1.00 95.38 87 ARG A N 1
ATOM 720 C CA . ARG A 1 87 ? -13.424 0.139 6.985 1.00 95.38 87 ARG A CA 1
ATOM 721 C C . ARG A 1 87 ? -13.984 -0.738 8.104 1.00 95.38 87 ARG A C 1
ATOM 723 O O . ARG A 1 87 ? -14.766 -0.237 8.910 1.00 95.38 87 ARG A O 1
ATOM 730 N N . GLU A 1 88 ? -13.596 -2.007 8.150 1.00 94.94 88 GLU A N 1
ATOM 731 C CA . GLU A 1 88 ? -13.987 -2.947 9.204 1.00 94.94 88 GLU A CA 1
ATOM 732 C C . GLU A 1 88 ? -13.450 -2.506 10.564 1.00 94.94 88 GLU A C 1
ATOM 734 O O . GLU A 1 88 ? -14.230 -2.372 11.505 1.00 94.94 88 GLU A O 1
ATOM 739 N N . LEU A 1 89 ? -12.164 -2.146 10.642 1.00 93.56 89 LEU A N 1
ATOM 740 C CA . LEU A 1 89 ? -11.566 -1.589 11.853 1.00 93.56 89 LEU A CA 1
ATOM 741 C C . LEU A 1 89 ? -12.332 -0.356 12.332 1.00 93.56 89 LEU A C 1
ATOM 743 O O . LEU A 1 89 ? -12.664 -0.267 13.503 1.00 93.56 89 LEU A O 1
ATOM 747 N N . LYS A 1 90 ? -12.688 0.570 11.435 1.00 94.19 90 LYS A N 1
ATOM 748 C CA . LYS A 1 90 ? -13.469 1.762 11.797 1.00 94.19 90 LYS A CA 1
ATOM 749 C C . LYS A 1 90 ? -14.844 1.425 12.378 1.00 94.19 90 LYS A C 1
ATOM 751 O O . LYS A 1 90 ? -15.335 2.172 13.224 1.00 94.19 90 LYS A O 1
ATOM 756 N N . ALA A 1 91 ? -15.486 0.371 11.875 1.00 95.00 91 ALA A N 1
ATOM 757 C CA . ALA A 1 91 ? -16.792 -0.074 12.347 1.00 95.00 91 ALA A CA 1
ATOM 758 C C . ALA A 1 91 ? -16.705 -0.787 13.705 1.00 95.00 91 ALA A C 1
ATOM 760 O O . ALA A 1 91 ? -17.617 -0.644 14.515 1.00 95.00 91 ALA A O 1
ATOM 761 N N . LEU A 1 92 ? -15.620 -1.528 13.943 1.00 93.31 92 LEU A N 1
ATOM 762 C CA . LEU A 1 92 ? -15.352 -2.222 15.202 1.00 93.31 92 LEU A CA 1
ATOM 763 C C . LEU A 1 92 ? -14.877 -1.261 16.297 1.00 93.31 92 LEU A C 1
ATOM 765 O O . LEU A 1 92 ? -15.401 -1.281 17.407 1.00 93.31 92 LEU A O 1
ATOM 769 N N . ASP A 1 93 ? -13.903 -0.414 15.973 1.00 92.19 93 ASP A N 1
ATOM 770 C CA . ASP A 1 93 ? -13.276 0.535 16.883 1.00 92.19 93 ASP A CA 1
ATOM 771 C C . ASP A 1 93 ? -12.750 1.766 16.123 1.00 92.19 93 ASP A C 1
ATOM 773 O O . ASP A 1 93 ? -11.707 1.777 15.459 1.00 92.19 93 ASP A O 1
ATOM 777 N N . SER A 1 94 ? -13.498 2.861 16.251 1.00 92.25 94 SER A N 1
ATOM 778 C CA . SER A 1 94 ? -13.151 4.124 15.603 1.00 92.25 94 SER A CA 1
ATOM 779 C C . SER A 1 94 ? -11.910 4.807 16.195 1.00 92.25 94 SER A C 1
ATOM 781 O O . SER A 1 94 ? -11.306 5.640 15.516 1.00 92.25 94 SER A O 1
ATOM 783 N N . GLU A 1 95 ? -11.542 4.497 17.440 1.00 89.56 95 GLU A N 1
ATOM 784 C CA . GLU A 1 95 ? -10.366 5.045 18.115 1.00 89.56 95 GLU A CA 1
ATOM 785 C C . GLU A 1 95 ? -9.105 4.330 17.632 1.00 89.56 95 GLU A C 1
ATOM 787 O O . GLU A 1 95 ? -8.188 4.993 17.142 1.00 89.56 95 GLU A O 1
ATOM 792 N N . ALA A 1 96 ? -9.123 2.994 17.605 1.00 89.38 96 ALA A N 1
ATOM 793 C CA . ALA A 1 96 ? -8.047 2.193 17.025 1.00 89.38 96 ALA A CA 1
ATOM 794 C C . ALA A 1 96 ? -7.817 2.529 15.539 1.00 89.38 96 ALA A C 1
ATOM 796 O O . ALA A 1 96 ? -6.675 2.663 15.097 1.00 89.38 96 ALA A O 1
ATOM 797 N N . HIS A 1 97 ? -8.889 2.758 14.766 1.00 91.94 97 HIS A N 1
ATOM 798 C CA . HIS A 1 97 ? -8.774 3.255 13.392 1.00 91.94 97 HIS A CA 1
ATOM 799 C C . HIS A 1 97 ? -8.054 4.609 13.320 1.00 91.94 97 HIS A C 1
ATOM 801 O O . HIS A 1 97 ? -7.148 4.787 12.508 1.00 91.94 97 HIS A O 1
ATOM 807 N N . LYS A 1 98 ? -8.450 5.597 14.135 1.00 91.19 98 LYS A N 1
ATOM 808 C CA . LYS A 1 98 ? -7.799 6.920 14.129 1.00 91.19 98 LYS A CA 1
ATOM 809 C C . LYS A 1 98 ? -6.320 6.806 14.476 1.00 91.19 98 LYS A C 1
ATOM 811 O O . LYS A 1 98 ? -5.500 7.394 13.779 1.00 91.19 98 LYS A O 1
ATOM 816 N N . ALA A 1 99 ? -5.992 6.035 15.505 1.00 89.25 99 ALA A N 1
ATOM 817 C CA . ALA A 1 99 ? -4.619 5.834 15.929 1.00 89.25 99 ALA A CA 1
ATOM 818 C C . ALA A 1 99 ? -3.751 5.166 14.860 1.00 89.25 99 ALA A C 1
ATOM 820 O O . ALA A 1 99 ? -2.644 5.631 14.598 1.00 89.25 99 ALA A O 1
ATOM 821 N N . LEU A 1 100 ? -4.276 4.136 14.187 1.00 89.25 100 LEU A N 1
ATOM 822 C CA . LEU A 1 100 ? -3.601 3.499 13.058 1.00 89.25 100 LEU A CA 1
ATOM 823 C C . LEU A 1 100 ? -3.266 4.521 11.962 1.00 89.25 100 LEU A C 1
ATOM 825 O O . LEU A 1 100 ? -2.143 4.548 11.470 1.00 89.25 100 LEU A O 1
ATOM 829 N N . PHE A 1 101 ? -4.222 5.373 11.587 1.00 91.25 101 PHE A N 1
ATOM 830 C CA . PHE A 1 101 ? -4.014 6.368 10.532 1.00 91.25 101 PHE A CA 1
ATOM 831 C C . PHE A 1 101 ? -3.084 7.515 10.948 1.00 91.25 101 PHE A C 1
ATOM 833 O O . PHE A 1 101 ? -2.342 8.009 10.101 1.00 91.25 101 PHE A O 1
ATOM 840 N N . ILE A 1 102 ? -3.090 7.920 12.223 1.00 89.94 102 ILE A N 1
ATOM 841 C CA . ILE A 1 102 ? -2.108 8.871 12.766 1.00 89.94 102 ILE A CA 1
ATOM 842 C C . ILE A 1 102 ? -0.705 8.275 12.637 1.00 89.94 102 ILE A C 1
ATOM 844 O O . ILE A 1 102 ? 0.151 8.884 12.001 1.00 89.94 102 ILE A O 1
ATOM 848 N N . TYR A 1 103 ? -0.511 7.046 13.121 1.00 89.00 103 TYR A N 1
ATOM 849 C CA . TYR A 1 103 ? 0.777 6.359 13.050 1.00 89.00 103 TYR A CA 1
ATOM 850 C C . TYR A 1 103 ? 1.255 6.152 11.604 1.00 89.00 103 TYR A C 1
ATOM 852 O O . TYR A 1 103 ? 2.404 6.444 11.282 1.00 89.00 103 TYR A O 1
ATOM 860 N N . ILE A 1 104 ? 0.366 5.719 10.698 1.00 90.12 104 ILE A N 1
ATOM 861 C CA . ILE A 1 104 ? 0.655 5.624 9.255 1.00 90.12 104 ILE A CA 1
ATOM 862 C C . ILE A 1 104 ? 1.105 6.981 8.694 1.00 90.12 104 ILE A C 1
ATOM 864 O O . ILE A 1 104 ? 2.033 7.036 7.883 1.00 90.12 104 ILE A O 1
ATOM 868 N N . GLY A 1 105 ? 0.451 8.070 9.102 1.00 87.94 105 GLY A N 1
ATOM 869 C CA . GLY A 1 105 ? 0.816 9.425 8.705 1.00 87.94 105 GLY A CA 1
ATOM 870 C C . GLY A 1 105 ? 2.233 9.793 9.143 1.00 87.94 105 GLY A C 1
ATOM 871 O O . GLY A 1 105 ? 3.015 10.261 8.316 1.00 87.94 105 GLY A O 1
ATOM 872 N N . GLU A 1 106 ? 2.583 9.519 10.399 1.00 87.75 106 GLU A N 1
ATOM 873 C CA . GLU A 1 106 ? 3.904 9.808 10.973 1.00 87.75 106 GLU A CA 1
ATOM 874 C C . GLU A 1 106 ? 5.022 9.053 10.240 1.00 87.75 106 GLU A C 1
ATOM 876 O O . GLU A 1 106 ? 5.952 9.672 9.720 1.00 87.75 106 GLU A O 1
ATOM 881 N N . ILE A 1 107 ? 4.888 7.732 10.071 1.00 84.94 107 ILE A N 1
ATOM 882 C CA . ILE A 1 107 ? 5.908 6.927 9.372 1.00 84.94 107 ILE A CA 1
ATOM 883 C C . ILE A 1 107 ? 6.021 7.276 7.880 1.00 84.94 107 ILE A C 1
ATOM 885 O O . ILE A 1 107 ? 7.088 7.135 7.278 1.00 84.94 107 ILE A O 1
ATOM 889 N N . SER A 1 108 ? 4.929 7.739 7.261 1.00 78.19 108 SER A N 1
ATOM 890 C CA . SER A 1 108 ? 4.939 8.152 5.856 1.00 78.19 108 SER A CA 1
ATOM 891 C C . SER A 1 108 ? 5.651 9.494 5.675 1.00 78.19 108 SER A C 1
ATOM 893 O O . SER A 1 108 ? 6.350 9.671 4.677 1.00 78.19 108 SER A O 1
ATOM 895 N N . GLN A 1 109 ? 5.529 10.425 6.627 1.00 67.69 109 GLN A N 1
ATOM 896 C CA . GLN A 1 109 ? 6.255 11.699 6.584 1.00 67.69 109 GLN A CA 1
ATOM 897 C C . GLN A 1 109 ? 7.756 11.532 6.828 1.00 67.69 109 GLN A C 1
ATOM 899 O O . GLN A 1 109 ? 8.550 12.151 6.115 1.00 67.69 109 GLN A O 1
ATOM 904 N N . ASP A 1 110 ? 8.156 10.634 7.729 1.00 57.84 110 ASP A N 1
ATOM 905 C CA . ASP A 1 110 ? 9.572 10.311 7.935 1.00 57.84 110 ASP A CA 1
ATOM 906 C C . ASP A 1 110 ? 10.212 9.734 6.665 1.00 57.84 110 ASP A C 1
ATOM 908 O O . ASP A 1 110 ? 11.336 10.092 6.310 1.00 57.84 110 ASP A O 1
ATOM 912 N N . SER A 1 111 ? 9.471 8.921 5.904 1.00 52.81 111 SER A N 1
ATOM 913 C CA . SER A 1 111 ? 9.949 8.361 4.632 1.00 52.81 111 SER A CA 1
ATOM 914 C C . SER A 1 111 ? 10.136 9.391 3.501 1.00 52.81 111 SER A C 1
ATOM 916 O O . SER A 1 111 ? 10.802 9.093 2.509 1.00 52.81 111 SER A O 1
ATOM 918 N N . LEU A 1 112 ? 9.570 10.598 3.643 1.00 47.62 112 LEU A N 1
ATOM 919 C CA . LEU A 1 112 ? 9.613 11.685 2.654 1.00 47.62 112 LEU A CA 1
ATOM 920 C C . LEU A 1 112 ? 10.700 12.731 2.936 1.00 47.62 112 LEU A C 1
ATOM 922 O O . LEU A 1 112 ? 10.926 13.604 2.095 1.00 47.62 112 LEU A O 1
ATOM 926 N N . THR A 1 113 ? 11.394 12.658 4.076 1.00 39.81 113 THR A N 1
ATOM 927 C CA . THR A 1 113 ? 12.551 13.526 4.327 1.00 39.81 113 THR A CA 1
ATOM 928 C C . THR A 1 113 ? 13.819 12.878 3.764 1.00 39.81 113 THR A C 1
ATOM 930 O O . THR A 1 113 ? 14.283 11.864 4.290 1.00 39.81 113 THR A O 1
ATOM 933 N N . PRO A 1 114 ? 14.431 13.417 2.687 1.00 43.81 114 PRO A N 1
ATOM 934 C CA . PRO A 1 114 ? 15.782 13.012 2.343 1.00 43.81 114 PRO A CA 1
ATOM 935 C C . PRO A 1 114 ? 16.663 13.385 3.532 1.00 43.81 114 PRO A C 1
ATOM 937 O O . PRO A 1 114 ? 16.724 14.547 3.935 1.00 43.81 114 PRO A O 1
ATOM 940 N N . ARG A 1 115 ? 17.320 12.385 4.119 1.00 42.09 115 ARG A N 1
ATOM 941 C CA . ARG A 1 115 ? 18.322 12.578 5.164 1.00 42.09 115 ARG A CA 1
ATOM 942 C C . ARG A 1 115 ? 19.469 13.369 4.535 1.00 42.09 115 ARG A C 1
ATOM 944 O O . ARG A 1 115 ? 20.359 12.788 3.922 1.00 42.09 115 ARG A O 1
ATOM 951 N N . VAL A 1 116 ? 19.397 14.699 4.602 1.00 39.75 116 VAL A N 1
ATOM 952 C CA . VAL A 1 116 ? 20.467 15.588 4.150 1.00 39.75 116 VAL A CA 1
ATOM 953 C C . VAL A 1 116 ? 21.633 15.357 5.101 1.00 39.75 116 VAL A C 1
ATOM 955 O O . VAL A 1 116 ? 21.673 15.884 6.209 1.00 39.75 116 VAL A O 1
ATOM 958 N N . THR A 1 117 ? 22.558 14.495 4.695 1.00 41.28 117 THR A N 1
ATOM 959 C CA . THR A 1 117 ? 23.894 14.436 5.278 1.00 41.28 117 THR A CA 1
ATOM 960 C C . THR A 1 117 ? 24.623 15.703 4.846 1.00 41.28 117 THR A C 1
ATOM 962 O O . THR A 1 117 ? 25.043 15.799 3.691 1.00 41.28 117 THR A O 1
ATOM 965 N N . HIS A 1 118 ? 24.685 16.685 5.745 1.00 38.66 118 HIS A N 1
ATOM 966 C CA . HIS A 1 118 ? 25.659 17.775 5.686 1.00 38.66 118 HIS A CA 1
ATOM 967 C C . HIS A 1 118 ? 27.007 17.307 6.231 1.00 38.66 118 HIS A C 1
ATOM 969 O O . HIS A 1 118 ? 27.000 16.524 7.210 1.00 38.66 118 HIS A O 1
#

Sequence (118 aa):
MSESEDKPQGQALPERPDEWLNGIAAEAWQAFNAMETTKRRHFSLLEVMDNRKKNYNIDPYEREKAMLAYLLRDHDEQVRRFTESSRELKALDSEAHKALFIYIGEISQDSLTPRVTH